Protein AF-A0A8D5FNW0-F1 (afdb_monomer_lite)

Organism: NCBI:txid2772557

Radius of gyration: 16.35 Å; chains: 1; bounding box: 42×32×45 Å

Sequence (179 aa):
MKRPDGVDKNWIFSDQADESVSALLGKVPGRWGRMTPLCRLLIVQSAQLLQDRGLLESGHRFSDSGRRVGLIGGTKRGSLHTDLAFVDSMVEGLASPALFGYTLPNIPLAETAVAFGLTGPVFAVFENKIPLKKAELEARRFLESDRTLEFMLACDFDHYHTVDGQEEISVNLTVVERI

Foldseek 3Di:
DQDPVNDDLCQLVDLDHDPVQCQLQVDDPPCSNLDHSQLSVLLSVVSVQCVVVVNDGHPAACVVVPAAEAEEEEEAQQLVVLVVVQVVCCVVNDGDPSSVVSSGSQVSQVSNCVSRVHPYDGDYDYDNPCRQVVQLVVQQVRVVVDVRHQWYKTKYWDWDADPVRDTDTDIDIDIHGHD

pLDDT: mean 92.84, std 12.12, range [28.38, 98.88]

InterPro domains:
  IPR014030 Beta-ketoacyl synthase-like, N-terminal domain [PF00109] (13-125)

Secondary structure (DSSP, 8-state):
---TT---GGGGG-SS--HHHHHHHSS--TTGGGS-HHHHHHHHHHHHHHHHTTS--TT--GGGGT-EEEEEEEESSTTHHHHHHHHHTTGGG---HHHHGGGSTTHHHHHHHHHHT--S-EEEEE-SS-HHHHHHHHHHHHHHH-TTEEEEEEEEEEEEE-TTS-EEEEEEEEEE---

Structure (mmCIF, N/CA/C/O backbone):
data_AF-A0A8D5FNW0-F1
#
_entry.id   AF-A0A8D5FNW0-F1
#
loop_
_atom_site.group_PDB
_atom_site.id
_atom_site.type_symbol
_atom_site.label_atom_id
_atom_site.label_alt_id
_atom_site.label_comp_id
_atom_site.label_asym_id
_atom_site.label_entity_id
_atom_site.label_seq_id
_atom_site.pdbx_PDB_ins_code
_atom_site.Cartn_x
_atom_site.Cartn_y
_atom_site.Cartn_z
_atom_site.occupancy
_atom_site.B_iso_or_equiv
_atom_site.auth_seq_id
_atom_site.auth_comp_id
_atom_site.auth_asym_id
_atom_site.auth_atom_id
_atom_site.pdbx_PDB_model_num
ATOM 1 N N . MET A 1 1 ? 20.995 10.786 -5.392 1.00 30.14 1 MET A N 1
ATOM 2 C CA . MET A 1 1 ? 20.448 12.047 -4.843 1.00 30.14 1 MET A CA 1
ATOM 3 C C . MET A 1 1 ? 19.685 11.702 -3.568 1.00 30.14 1 MET A C 1
ATOM 5 O O . MET A 1 1 ? 18.721 10.956 -3.662 1.00 30.14 1 MET A O 1
ATOM 9 N N . LYS A 1 2 ? 20.159 12.116 -2.382 1.00 28.38 2 LYS A N 1
ATOM 10 C CA . LYS A 1 2 ? 19.452 11.858 -1.112 1.00 28.38 2 LYS A CA 1
ATOM 11 C C . LYS A 1 2 ? 18.181 12.717 -1.079 1.00 28.38 2 LYS A C 1
ATOM 13 O O . LYS A 1 2 ? 18.274 13.926 -1.278 1.00 28.38 2 LYS A O 1
ATOM 18 N N . ARG A 1 3 ? 17.017 12.086 -0.909 1.00 39.31 3 ARG A N 1
ATOM 19 C CA . ARG A 1 3 ? 15.713 12.757 -0.785 1.00 39.31 3 ARG A CA 1
ATOM 20 C C . ARG A 1 3 ? 15.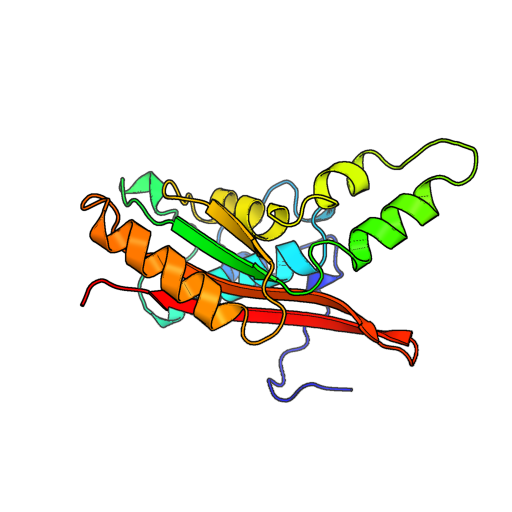568 13.384 0.625 1.00 39.31 3 ARG A C 1
ATOM 22 O O . ARG A 1 3 ? 16.361 13.055 1.509 1.00 39.31 3 ARG A O 1
ATOM 29 N N . PRO A 1 4 ? 14.618 14.320 0.830 1.00 31.94 4 PRO A N 1
ATOM 30 C CA . PRO A 1 4 ? 14.543 15.199 2.012 1.00 31.94 4 PRO A CA 1
ATOM 31 C C . PRO A 1 4 ? 14.309 14.502 3.361 1.00 31.94 4 PRO A C 1
ATOM 33 O O . PRO A 1 4 ? 14.388 15.147 4.400 1.00 31.94 4 PRO A O 1
ATOM 36 N N . ASP A 1 5 ? 14.009 13.207 3.351 1.00 48.31 5 ASP A N 1
ATOM 37 C CA . ASP A 1 5 ? 13.716 12.372 4.515 1.00 48.31 5 ASP A CA 1
ATOM 38 C C . ASP A 1 5 ? 14.960 11.695 5.115 1.00 48.31 5 ASP A C 1
ATOM 40 O O . ASP A 1 5 ? 14.877 11.122 6.195 1.00 48.31 5 ASP A O 1
ATOM 44 N N . GLY A 1 6 ? 16.123 11.758 4.453 1.00 40.31 6 GLY A N 1
ATOM 45 C CA . GLY A 1 6 ? 17.402 11.282 5.000 1.00 40.31 6 GLY A CA 1
ATOM 46 C C . GLY A 1 6 ? 17.528 9.762 5.195 1.00 40.31 6 GLY A C 1
ATOM 47 O O . GLY A 1 6 ? 18.632 9.287 5.464 1.00 40.31 6 GLY A O 1
ATOM 48 N N . VAL A 1 7 ? 16.446 8.999 5.012 1.00 54.00 7 VAL A N 1
ATOM 49 C CA . VAL A 1 7 ? 16.415 7.535 5.101 1.00 54.00 7 VAL A CA 1
ATOM 50 C C . VAL A 1 7 ? 16.795 6.935 3.750 1.00 54.00 7 VAL A C 1
ATOM 52 O O . VAL A 1 7 ? 16.160 7.205 2.730 1.00 54.00 7 VAL A O 1
ATOM 55 N N . ASP A 1 8 ? 17.835 6.103 3.738 1.00 64.94 8 ASP A N 1
ATOM 56 C CA . ASP A 1 8 ? 18.199 5.331 2.556 1.00 64.94 8 ASP A CA 1
ATOM 57 C C . ASP A 1 8 ? 17.128 4.258 2.289 1.00 64.94 8 ASP A C 1
ATOM 59 O O . ASP A 1 8 ? 16.990 3.291 3.037 1.00 64.94 8 ASP A O 1
ATOM 63 N N . LYS A 1 9 ? 16.334 4.451 1.230 1.00 71.31 9 LYS A N 1
ATOM 64 C CA . LYS A 1 9 ? 15.268 3.527 0.815 1.00 71.31 9 LYS A CA 1
ATOM 65 C C . LYS A 1 9 ? 15.778 2.367 -0.039 1.00 71.31 9 LYS A C 1
ATOM 67 O O . LYS A 1 9 ? 14.954 1.644 -0.582 1.00 71.31 9 LYS A O 1
ATOM 72 N N . ASN A 1 10 ? 17.091 2.150 -0.153 1.00 81.38 10 ASN A N 1
ATOM 73 C CA . ASN A 1 10 ? 17.666 1.059 -0.952 1.00 81.38 10 ASN A CA 1
ATOM 74 C C . ASN A 1 10 ? 17.069 -0.329 -0.640 1.00 81.38 10 ASN A C 1
ATOM 76 O O . ASN A 1 10 ? 17.000 -1.182 -1.525 1.00 81.38 10 ASN A O 1
ATOM 80 N N . TRP A 1 11 ? 16.553 -0.544 0.573 1.00 83.50 11 TRP A N 1
ATOM 81 C CA . TRP A 1 11 ? 15.866 -1.776 0.968 1.00 83.50 11 TRP A CA 1
ATOM 82 C C . TRP A 1 11 ? 14.619 -2.105 0.125 1.00 83.50 11 TRP A C 1
ATOM 84 O O . TRP A 1 11 ? 14.279 -3.282 0.007 1.00 83.50 11 TRP A O 1
ATOM 94 N N . ILE A 1 12 ? 13.959 -1.131 -0.526 1.00 90.19 12 ILE A N 1
ATOM 95 C CA . ILE A 1 12 ? 12.813 -1.418 -1.420 1.00 90.19 12 ILE A CA 1
ATOM 96 C C . ILE A 1 12 ? 13.234 -2.226 -2.652 1.00 90.19 12 ILE A C 1
ATOM 98 O O . ILE A 1 12 ? 12.410 -2.916 -3.249 1.00 90.19 12 ILE A O 1
ATOM 102 N N . PHE A 1 13 ? 14.513 -2.172 -3.024 1.00 89.12 13 PHE A N 1
ATOM 103 C CA . PHE A 1 13 ? 15.072 -2.899 -4.162 1.00 89.12 13 PHE A CA 1
ATOM 104 C C . PHE A 1 13 ? 15.717 -4.229 -3.757 1.00 89.12 13 PHE A C 1
ATOM 106 O O . PHE A 1 13 ? 16.154 -4.983 -4.619 1.00 89.12 13 PHE A O 1
ATOM 113 N N . SER A 1 14 ? 15.754 -4.541 -2.460 1.00 90.56 14 SER A N 1
ATOM 114 C CA . SER A 1 14 ? 16.343 -5.772 -1.942 1.00 90.56 14 SER A CA 1
ATOM 115 C C . SER A 1 14 ? 15.314 -6.894 -1.836 1.00 90.56 14 SER A C 1
ATOM 117 O O . SER A 1 14 ? 14.231 -6.726 -1.266 1.00 90.56 14 SER A O 1
ATOM 119 N N . ASP A 1 15 ? 15.697 -8.084 -2.297 1.00 90.69 15 ASP A N 1
ATOM 120 C CA . ASP A 1 15 ? 14.893 -9.300 -2.139 1.00 90.69 15 ASP A CA 1
ATOM 121 C C . ASP A 1 15 ? 14.918 -9.866 -0.716 1.00 90.69 15 ASP A C 1
ATOM 123 O O . ASP A 1 15 ? 14.155 -10.780 -0.395 1.00 90.69 15 ASP A O 1
ATOM 127 N N . GLN A 1 16 ? 15.764 -9.303 0.147 1.00 91.31 16 GLN A N 1
ATOM 128 C CA . GLN A 1 16 ? 15.801 -9.570 1.579 1.00 91.31 16 GLN A CA 1
ATOM 129 C C . GLN A 1 16 ? 15.401 -8.306 2.337 1.00 91.31 16 GLN A C 1
ATOM 131 O O . GLN A 1 16 ? 15.940 -7.227 2.081 1.00 91.31 16 GLN A O 1
ATOM 136 N N . ALA A 1 17 ? 14.462 -8.442 3.270 1.00 89.75 17 ALA A N 1
ATOM 137 C CA . ALA A 1 17 ? 14.162 -7.378 4.217 1.00 89.75 17 ALA A CA 1
ATOM 138 C C . ALA A 1 17 ? 15.352 -7.220 5.167 1.00 89.75 17 ALA A C 1
ATOM 140 O O . ALA A 1 17 ? 15.859 -8.213 5.693 1.00 89.75 17 ALA A O 1
ATOM 141 N N . ASP A 1 18 ? 15.798 -5.986 5.384 1.00 89.56 18 ASP A N 1
ATOM 142 C CA . ASP A 1 18 ? 16.828 -5.722 6.382 1.00 89.56 18 ASP A CA 1
ATOM 143 C C . ASP A 1 18 ? 16.278 -5.874 7.814 1.00 89.56 18 ASP A C 1
ATOM 145 O O . ASP A 1 18 ? 15.082 -6.100 8.045 1.00 89.56 18 ASP A O 1
ATOM 149 N N . GLU A 1 19 ? 17.172 -5.781 8.797 1.00 90.50 19 GLU A N 1
ATOM 150 C CA . GLU A 1 19 ? 16.820 -5.916 10.211 1.00 90.50 19 GLU A CA 1
ATOM 151 C C . GLU A 1 19 ? 15.840 -4.827 10.668 1.00 90.50 19 GLU A C 1
ATOM 153 O O . GLU A 1 19 ? 14.932 -5.111 11.447 1.00 90.50 19 GLU A O 1
ATOM 158 N N . SER A 1 20 ? 15.955 -3.606 10.136 1.00 90.81 20 SER A N 1
ATOM 159 C CA . SER A 1 20 ? 15.079 -2.488 10.500 1.00 90.81 20 SER A CA 1
ATOM 160 C C . SER A 1 20 ? 13.650 -2.696 9.993 1.00 90.81 20 SER A C 1
ATOM 162 O O . SER A 1 20 ? 12.692 -2.498 10.740 1.00 90.81 20 SER A O 1
ATOM 164 N N . VAL A 1 21 ? 13.496 -3.192 8.763 1.00 93.31 21 VAL A N 1
ATOM 165 C CA . VAL A 1 21 ? 12.209 -3.587 8.183 1.00 93.31 21 VAL A CA 1
ATOM 166 C C . VAL A 1 21 ? 11.633 -4.771 8.952 1.00 93.31 21 VAL A C 1
ATOM 168 O O . VAL A 1 21 ? 10.444 -4.787 9.265 1.00 93.31 21 VAL A O 1
ATOM 171 N N . SER A 1 22 ? 12.465 -5.752 9.296 1.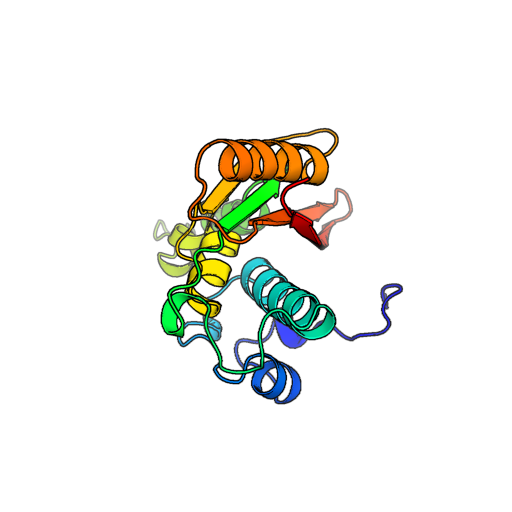00 94.19 22 SER A N 1
ATOM 172 C CA . SER A 1 22 ? 12.032 -6.927 10.056 1.00 94.19 22 SER A CA 1
ATOM 173 C C . SER A 1 22 ? 11.534 -6.549 11.452 1.00 94.19 22 SER A C 1
ATOM 175 O O . SER A 1 22 ? 10.475 -7.018 11.862 1.00 94.19 22 SER A O 1
ATOM 177 N N . ALA A 1 23 ? 12.239 -5.658 12.154 1.00 93.88 23 ALA A N 1
ATOM 178 C CA . ALA A 1 23 ? 11.836 -5.141 13.459 1.00 93.88 23 ALA A CA 1
ATOM 179 C C . ALA A 1 23 ? 10.544 -4.313 13.377 1.00 93.88 23 ALA A C 1
ATOM 181 O O . ALA A 1 23 ? 9.648 -4.479 14.207 1.00 93.88 23 ALA A O 1
ATOM 182 N N . LEU A 1 24 ? 10.417 -3.469 12.348 1.00 94.44 24 LEU A N 1
ATOM 183 C CA . LEU A 1 24 ? 9.228 -2.655 12.115 1.00 94.44 24 LEU A CA 1
ATOM 184 C C . LEU A 1 24 ? 7.991 -3.517 11.834 1.00 94.44 24 LEU A C 1
ATOM 186 O O . LEU A 1 24 ? 6.926 -3.257 12.382 1.00 94.44 24 LEU A O 1
ATOM 190 N N . LEU A 1 25 ? 8.110 -4.527 10.971 1.00 95.75 25 LEU A N 1
ATOM 191 C CA . LEU A 1 25 ? 6.972 -5.361 10.580 1.00 95.75 25 LEU A CA 1
ATOM 192 C C . LEU A 1 25 ? 6.675 -6.470 11.595 1.00 95.75 25 LEU A C 1
ATOM 194 O O . LEU A 1 25 ? 5.548 -6.960 11.652 1.00 95.75 25 LEU A O 1
ATOM 198 N N . GLY A 1 26 ? 7.682 -6.925 12.343 1.00 95.31 26 GLY A N 1
ATOM 199 C CA . GLY A 1 26 ? 7.635 -8.077 13.251 1.00 95.31 26 GLY A CA 1
ATOM 200 C C . GLY A 1 26 ? 7.564 -9.420 12.515 1.00 95.31 26 GLY A C 1
ATOM 201 O O . GLY A 1 26 ? 8.192 -10.398 12.916 1.00 95.31 26 GLY A O 1
ATOM 202 N N . LYS A 1 27 ? 6.850 -9.468 11.385 1.00 93.69 27 LYS A N 1
ATOM 203 C CA . LYS A 1 27 ? 6.827 -10.590 10.450 1.00 93.69 27 LYS A CA 1
ATOM 204 C C . LYS A 1 27 ? 6.893 -10.090 9.013 1.00 93.69 27 LYS A C 1
ATOM 206 O O . LYS A 1 27 ? 5.938 -9.521 8.488 1.00 93.69 27 LYS A O 1
ATOM 211 N N . VAL A 1 28 ? 8.006 -10.381 8.349 1.00 94.88 28 VAL A N 1
ATOM 212 C CA . VAL A 1 28 ? 8.187 -10.071 6.929 1.00 94.88 28 VAL A CA 1
ATOM 213 C C . VAL A 1 28 ? 7.232 -10.933 6.083 1.00 94.88 28 VAL A C 1
ATOM 215 O O . VAL A 1 28 ? 7.137 -12.146 6.305 1.00 94.88 28 VAL A O 1
ATOM 218 N N . PRO A 1 29 ? 6.513 -10.352 5.104 1.00 95.25 29 PRO A N 1
ATOM 219 C CA . PRO A 1 29 ? 5.693 -11.117 4.172 1.00 95.25 29 PRO A CA 1
ATOM 220 C C . PRO A 1 29 ? 6.488 -12.223 3.466 1.00 95.25 29 PRO A C 1
ATOM 222 O O . PRO A 1 29 ? 7.539 -11.971 2.885 1.00 95.25 29 PRO A O 1
ATOM 225 N N . GLY A 1 30 ? 5.954 -13.448 3.420 1.00 92.81 30 GLY A N 1
ATOM 226 C CA . GLY A 1 30 ? 6.669 -14.602 2.844 1.00 92.81 30 GLY A CA 1
ATOM 227 C C . GLY A 1 30 ? 7.010 -14.484 1.349 1.00 92.81 30 GLY A C 1
ATOM 228 O O . GLY A 1 30 ? 7.830 -15.242 0.842 1.00 92.81 30 GLY A O 1
ATOM 229 N N . ARG A 1 31 ? 6.398 -13.530 0.636 1.00 91.31 31 ARG A N 1
ATOM 230 C CA . ARG A 1 31 ? 6.679 -13.217 -0.775 1.00 91.31 31 ARG A CA 1
ATOM 231 C C . ARG A 1 31 ? 7.499 -11.937 -0.971 1.00 91.31 31 ARG A C 1
ATOM 233 O O . ARG A 1 31 ? 7.534 -11.434 -2.086 1.00 91.31 31 ARG A O 1
ATOM 240 N N . TRP A 1 32 ? 8.169 -11.434 0.069 1.00 94.62 32 TRP A N 1
ATOM 241 C CA . TRP A 1 32 ? 8.960 -10.194 0.033 1.00 94.62 32 TRP A CA 1
ATOM 242 C C . TRP A 1 32 ? 9.884 -10.085 -1.187 1.00 94.62 32 TRP A C 1
ATOM 244 O O . TRP A 1 32 ? 9.818 -9.107 -1.930 1.00 94.62 32 TRP A O 1
ATOM 254 N N . GLY A 1 33 ? 10.674 -11.126 -1.461 1.00 92.38 33 GLY A N 1
ATOM 255 C CA . GLY A 1 33 ? 11.588 -11.167 -2.608 1.00 92.38 33 GLY A CA 1
ATOM 256 C C . GLY A 1 33 ? 10.913 -11.147 -3.985 1.00 92.38 33 GLY A C 1
ATOM 257 O O . GLY A 1 33 ? 11.579 -10.938 -4.983 1.00 92.38 33 GLY A O 1
ATOM 258 N N . ARG A 1 34 ? 9.591 -11.340 -4.066 1.00 91.38 34 ARG A N 1
ATOM 259 C CA . ARG A 1 34 ? 8.824 -11.282 -5.325 1.00 91.38 34 ARG A CA 1
ATOM 260 C C . ARG A 1 34 ? 8.003 -10.003 -5.476 1.00 91.38 34 ARG A C 1
ATOM 262 O O . ARG A 1 34 ? 7.472 -9.754 -6.550 1.00 91.38 34 ARG A O 1
ATOM 269 N N . MET A 1 35 ? 7.860 -9.228 -4.403 1.00 95.00 35 MET A N 1
ATOM 270 C CA . MET A 1 35 ? 7.109 -7.978 -4.408 1.00 95.00 35 MET A CA 1
ATOM 271 C C . MET A 1 35 ? 7.842 -6.904 -5.207 1.00 95.00 35 MET A C 1
ATOM 273 O O . MET A 1 35 ? 9.061 -6.778 -5.111 1.00 95.00 35 MET A O 1
ATOM 277 N N . THR A 1 36 ? 7.094 -6.066 -5.925 1.00 95.69 36 THR A N 1
ATOM 278 C CA . THR A 1 36 ? 7.677 -4.867 -6.538 1.00 95.69 36 THR A CA 1
ATOM 279 C C . THR A 1 36 ? 8.154 -3.879 -5.464 1.00 95.69 36 THR A C 1
ATOM 281 O O . THR A 1 36 ? 7.615 -3.876 -4.346 1.00 95.69 36 THR A O 1
ATOM 284 N N . PRO A 1 37 ? 9.099 -2.977 -5.795 1.00 96.00 37 PRO A N 1
ATOM 285 C CA . PRO A 1 37 ? 9.513 -1.900 -4.896 1.00 96.00 37 PRO A CA 1
ATOM 286 C C . PRO A 1 37 ? 8.336 -1.092 -4.335 1.00 96.00 37 PRO A C 1
ATOM 288 O O . PRO A 1 37 ? 8.340 -0.729 -3.160 1.00 96.00 37 PRO A O 1
ATOM 291 N N . LEU A 1 38 ? 7.283 -0.880 -5.134 1.00 97.25 38 LEU A N 1
ATOM 292 C CA . LEU A 1 38 ? 6.099 -0.120 -4.723 1.00 97.25 38 LEU A CA 1
ATOM 293 C C . LEU A 1 38 ? 5.287 -0.836 -3.640 1.00 97.25 38 LEU A C 1
ATOM 295 O O . LEU A 1 38 ? 4.812 -0.198 -2.702 1.00 97.25 38 LEU A O 1
ATOM 299 N N . CYS A 1 39 ? 5.175 -2.165 -3.728 1.00 97.69 39 CYS A N 1
ATOM 300 C CA . CYS A 1 39 ? 4.524 -2.970 -2.695 1.00 97.69 39 CYS A CA 1
ATOM 301 C C . CYS A 1 39 ? 5.308 -2.911 -1.379 1.00 97.69 39 CYS A C 1
ATOM 303 O O . CYS A 1 39 ? 4.727 -2.656 -0.326 1.00 97.69 39 CYS A O 1
ATOM 305 N N . ARG A 1 40 ? 6.635 -3.091 -1.443 1.00 97.69 40 ARG A N 1
ATOM 306 C CA . ARG A 1 40 ? 7.520 -3.018 -0.268 1.00 97.69 40 ARG A CA 1
ATOM 307 C C . ARG A 1 40 ? 7.458 -1.633 0.385 1.00 97.69 40 ARG A C 1
ATOM 309 O O . ARG A 1 40 ? 7.310 -1.538 1.603 1.00 97.69 40 ARG A O 1
ATOM 316 N N . LEU A 1 41 ? 7.495 -0.570 -0.426 1.00 97.50 41 LEU A N 1
ATOM 317 C CA . LEU A 1 41 ? 7.392 0.814 0.037 1.00 97.50 41 LEU A CA 1
ATOM 318 C C . LEU A 1 41 ? 6.082 1.071 0.784 1.00 97.50 41 LEU A C 1
ATOM 320 O O . LEU A 1 41 ? 6.108 1.597 1.896 1.00 97.50 41 LEU A O 1
ATOM 324 N N . LEU A 1 42 ? 4.946 0.691 0.193 1.00 98.44 42 LEU A N 1
ATOM 325 C CA . LEU A 1 42 ? 3.642 0.926 0.803 1.00 98.44 42 LEU A CA 1
ATOM 326 C C . LEU A 1 42 ? 3.459 0.127 2.100 1.00 98.44 42 LEU A C 1
ATOM 328 O O . LEU A 1 42 ? 2.904 0.667 3.055 1.00 98.44 42 LEU A O 1
ATOM 332 N N . ILE A 1 43 ? 3.947 -1.116 2.165 1.00 98.25 43 ILE A N 1
ATOM 333 C CA . ILE A 1 43 ? 3.895 -1.934 3.386 1.00 98.25 43 ILE A CA 1
ATOM 334 C C . ILE A 1 43 ? 4.643 -1.241 4.527 1.00 98.25 43 ILE A C 1
ATOM 336 O O . ILE A 1 43 ? 4.082 -1.047 5.603 1.00 98.25 43 ILE A O 1
ATOM 340 N N . VAL A 1 44 ? 5.890 -0.830 4.297 1.00 97.25 44 VAL A N 1
ATOM 341 C CA . VAL A 1 44 ? 6.717 -0.204 5.340 1.00 97.25 44 VAL A CA 1
ATOM 342 C C . VAL A 1 44 ? 6.174 1.158 5.758 1.00 97.25 44 VAL A C 1
ATOM 344 O O . VAL A 1 44 ? 6.079 1.416 6.954 1.00 97.25 44 VAL A O 1
ATOM 347 N N . GLN A 1 45 ? 5.744 2.001 4.812 1.00 97.44 45 GLN A N 1
ATOM 348 C CA . GLN A 1 45 ? 5.124 3.283 5.164 1.00 97.44 45 GLN A CA 1
ATOM 349 C C . GLN A 1 45 ? 3.807 3.105 5.923 1.00 97.44 45 GLN A C 1
ATOM 351 O O . GLN A 1 45 ? 3.499 3.894 6.814 1.00 97.44 45 GLN A O 1
ATOM 356 N N . SER A 1 46 ? 3.042 2.056 5.610 1.00 98.50 46 SER A N 1
ATOM 357 C CA . SER A 1 46 ? 1.840 1.722 6.374 1.00 98.50 46 SER A CA 1
ATOM 358 C C . SER A 1 46 ? 2.193 1.306 7.796 1.00 98.50 46 SER A C 1
ATOM 360 O O . SER A 1 46 ? 1.579 1.813 8.726 1.00 98.50 46 SER A O 1
ATOM 362 N N . ALA A 1 47 ? 3.207 0.457 7.996 1.00 98.19 47 ALA A N 1
ATOM 363 C CA . ALA A 1 47 ? 3.657 0.102 9.342 1.00 98.19 47 ALA A CA 1
ATOM 364 C C . ALA A 1 47 ? 4.117 1.325 10.143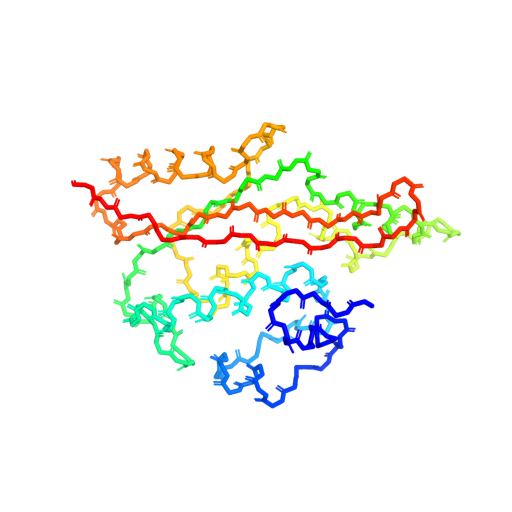 1.00 98.19 47 ALA A C 1
ATOM 366 O O . ALA A 1 47 ? 3.697 1.477 11.286 1.00 98.19 47 ALA A O 1
ATOM 367 N N . GLN A 1 48 ? 4.920 2.205 9.533 1.00 97.38 48 GLN A N 1
ATOM 368 C CA . GLN A 1 48 ? 5.374 3.455 10.152 1.00 97.38 48 GLN A CA 1
ATOM 369 C C . GLN A 1 48 ? 4.186 4.315 10.578 1.00 97.38 48 GLN A C 1
ATOM 371 O O . GLN A 1 48 ? 4.038 4.600 11.759 1.00 97.38 48 GLN A O 1
ATOM 376 N N . LEU A 1 49 ? 3.277 4.639 9.651 1.00 98.25 49 LEU A N 1
ATOM 377 C CA . LEU A 1 49 ? 2.105 5.459 9.959 1.00 98.25 49 LEU A CA 1
ATOM 378 C C . LEU A 1 49 ? 1.243 4.844 11.069 1.00 98.25 49 LEU A C 1
ATOM 380 O O . LEU A 1 49 ? 0.787 5.553 11.964 1.00 98.25 49 LEU A O 1
ATOM 384 N N . LEU A 1 50 ? 0.984 3.538 10.996 1.00 98.38 50 LEU A N 1
ATOM 385 C CA . LEU A 1 50 ? 0.141 2.847 11.966 1.00 98.38 50 LEU A CA 1
ATOM 386 C C . LEU A 1 50 ? 0.775 2.830 13.362 1.00 98.38 50 LEU A C 1
ATOM 388 O O . LEU A 1 50 ? 0.062 3.044 14.341 1.00 98.38 50 LEU A O 1
ATOM 392 N N . GLN A 1 51 ? 2.088 2.620 13.460 1.00 97.69 51 GLN A N 1
ATOM 393 C CA . GLN A 1 51 ? 2.815 2.640 14.733 1.00 97.69 51 GLN A CA 1
ATOM 394 C C . GLN A 1 51 ? 2.955 4.057 15.289 1.00 97.69 51 GLN A C 1
ATOM 396 O O . GLN A 1 51 ? 2.663 4.272 16.463 1.00 97.69 51 GLN A O 1
ATOM 401 N N . ASP A 1 52 ? 3.289 5.038 14.448 1.00 97.94 52 ASP A N 1
ATOM 402 C CA . ASP A 1 52 ? 3.398 6.451 14.833 1.00 97.94 52 ASP A CA 1
ATOM 403 C C . ASP A 1 52 ? 2.069 7.000 15.376 1.00 97.94 52 ASP A C 1
ATOM 405 O O . ASP A 1 52 ? 2.042 7.879 16.237 1.00 97.94 52 ASP A O 1
ATOM 409 N N . ARG A 1 53 ? 0.943 6.467 14.885 1.00 97.50 53 ARG A N 1
ATOM 410 C CA . ARG A 1 53 ? -0.410 6.794 15.359 1.00 97.50 53 ARG A CA 1
ATOM 411 C C . ARG A 1 53 ? -0.881 5.932 16.532 1.00 97.50 53 ARG A C 1
ATOM 413 O O . ARG A 1 53 ? -1.997 6.138 17.002 1.00 97.50 53 ARG A O 1
ATOM 420 N N . GLY A 1 54 ? -0.081 4.969 16.991 1.00 97.56 54 GLY A N 1
ATOM 421 C CA . GLY A 1 54 ? -0.466 4.025 18.044 1.00 97.56 54 GLY A CA 1
ATOM 422 C C . GLY A 1 54 ? -1.645 3.120 17.662 1.00 97.56 54 GLY A C 1
ATOM 423 O O . GLY A 1 54 ? -2.360 2.639 18.535 1.00 97.56 54 GLY A O 1
ATOM 424 N N . LEU A 1 55 ? -1.888 2.912 16.363 1.00 97.62 55 LEU A N 1
ATOM 425 C CA . LEU A 1 55 ? -3.028 2.145 15.849 1.00 97.62 55 LEU A CA 1
ATOM 426 C C . LEU A 1 55 ? -2.742 0.646 15.754 1.00 97.62 55 LEU A C 1
ATOM 428 O O . LEU A 1 55 ? -3.685 -0.152 15.789 1.00 97.62 55 LEU A O 1
ATOM 432 N N . LEU A 1 56 ? -1.474 0.263 15.595 1.00 97.38 56 LEU A N 1
ATOM 433 C CA . LEU A 1 56 ? -1.043 -1.126 15.474 1.00 97.38 56 LEU A CA 1
ATOM 434 C C . LEU A 1 56 ? 0.404 -1.275 15.944 1.00 97.38 56 LEU A C 1
ATOM 436 O O . LEU A 1 56 ? 1.261 -0.500 15.534 1.00 97.38 56 LEU A O 1
ATOM 440 N N . GLU A 1 57 ? 0.678 -2.287 16.759 1.00 96.94 57 GLU A N 1
ATOM 441 C CA . GLU A 1 57 ? 2.037 -2.637 17.177 1.00 96.94 57 GLU A CA 1
ATOM 442 C C . GLU A 1 57 ? 2.727 -3.548 16.150 1.00 96.94 57 GLU A C 1
ATOM 444 O O . GLU A 1 57 ? 2.072 -4.244 15.368 1.00 96.94 57 GLU A O 1
ATOM 449 N N . SER A 1 58 ? 4.063 -3.585 16.173 1.00 96.88 58 SER A N 1
ATOM 450 C CA . SER A 1 58 ? 4.849 -4.506 15.341 1.00 96.88 58 SER A CA 1
ATOM 451 C C . SER A 1 58 ? 4.396 -5.962 15.535 1.00 96.88 58 SER A C 1
ATOM 453 O O . SER A 1 58 ? 4.060 -6.390 16.642 1.00 96.88 58 SER A O 1
ATOM 455 N N . GLY A 1 59 ? 4.336 -6.725 14.439 1.00 96.12 59 GLY A N 1
ATOM 456 C CA . GLY A 1 59 ? 3.927 -8.132 14.429 1.00 96.12 59 GLY A CA 1
ATOM 457 C C . GLY A 1 59 ? 2.423 -8.400 14.562 1.00 96.12 59 GLY A C 1
ATOM 458 O O . GLY A 1 59 ? 2.013 -9.545 14.369 1.00 96.12 59 GLY A O 1
ATOM 459 N N . HIS A 1 60 ? 1.599 -7.387 14.840 1.00 96.94 60 HIS A N 1
ATOM 460 C CA . HIS A 1 60 ? 0.152 -7.545 14.994 1.00 96.94 60 HIS A CA 1
ATOM 461 C C . HIS A 1 60 ? -0.605 -7.270 13.694 1.00 96.94 60 HIS A C 1
ATOM 463 O O . HIS A 1 60 ? -0.136 -6.555 12.808 1.00 96.94 60 HIS A O 1
ATOM 469 N N . ARG A 1 61 ? -1.814 -7.829 13.582 1.00 98.12 61 ARG A N 1
ATOM 470 C CA . ARG A 1 61 ? -2.727 -7.594 12.456 1.00 98.12 61 ARG A CA 1
ATOM 471 C C . ARG A 1 61 ? -4.100 -7.189 12.978 1.00 98.12 61 ARG A C 1
ATOM 473 O O . ARG A 1 61 ? -4.557 -7.689 14.004 1.00 98.12 61 ARG A O 1
ATOM 480 N N . PHE A 1 62 ? -4.803 -6.321 12.254 1.00 98.44 62 PHE A N 1
ATOM 481 C CA . PHE A 1 62 ? -6.146 -5.876 12.646 1.00 98.44 62 PHE A CA 1
ATOM 482 C C . PHE A 1 62 ? -7.135 -7.044 12.735 1.00 98.44 62 PHE A C 1
ATOM 484 O O . PHE A 1 62 ? -7.916 -7.132 13.683 1.00 98.44 62 PHE A O 1
ATOM 491 N N . SER A 1 63 ? -7.033 -7.998 11.805 1.00 97.81 63 SER A N 1
ATOM 492 C CA . SER A 1 63 ? -7.848 -9.214 11.801 1.00 97.81 63 SER A CA 1
ATOM 493 C C . SER A 1 63 ? -7.733 -10.047 13.079 1.00 97.81 63 SER A C 1
ATOM 495 O O . SER A 1 63 ? -8.707 -10.697 13.449 1.00 97.81 63 SER A O 1
ATOM 497 N N . ASP A 1 64 ? -6.589 -10.019 13.768 1.00 96.94 64 ASP A N 1
ATOM 498 C CA . ASP A 1 64 ? -6.346 -10.848 14.960 1.00 96.94 64 ASP A CA 1
ATOM 499 C C . ASP A 1 64 ? -7.188 -10.380 16.162 1.00 96.94 64 ASP A C 1
ATOM 501 O O . ASP A 1 64 ? -7.467 -11.151 17.075 1.00 96.94 64 ASP A O 1
ATOM 505 N N . SER A 1 65 ? -7.646 -9.125 16.127 1.00 95.62 65 SER A N 1
ATOM 506 C CA . SER A 1 65 ? -8.532 -8.509 17.125 1.00 95.62 65 SER A CA 1
ATOM 507 C C . SER A 1 65 ? -9.941 -8.231 16.583 1.00 95.62 65 SER A C 1
ATOM 509 O O . SER A 1 65 ? -10.720 -7.516 17.208 1.00 95.62 65 SER A O 1
ATOM 511 N N . GLY A 1 66 ? -10.285 -8.772 15.407 1.00 96.69 66 GLY A N 1
ATOM 512 C CA . GLY A 1 66 ? -11.585 -8.550 14.763 1.00 96.69 66 GLY A CA 1
ATOM 513 C C . GLY A 1 66 ? -11.813 -7.119 14.257 1.00 96.69 66 GLY A C 1
ATOM 514 O O . GLY A 1 66 ? -12.932 -6.783 13.868 1.00 96.69 66 GLY A O 1
ATOM 515 N N . ARG A 1 67 ? -10.774 -6.275 14.236 1.00 98.06 67 ARG A N 1
ATOM 516 C CA . ARG A 1 67 ? -10.853 -4.883 13.777 1.00 98.06 67 ARG A CA 1
ATOM 517 C C . ARG A 1 67 ? -10.952 -4.847 12.255 1.00 98.06 67 ARG A C 1
ATOM 519 O O . ARG A 1 67 ? -10.130 -5.435 11.547 1.00 98.06 67 ARG A O 1
ATOM 526 N N . ARG A 1 68 ? -11.966 -4.153 11.732 1.00 98.19 68 ARG A N 1
ATOM 527 C CA . ARG A 1 68 ? -12.173 -3.997 10.287 1.00 98.19 68 ARG A CA 1
ATOM 528 C C . ARG A 1 68 ? -11.628 -2.655 9.820 1.00 98.19 68 ARG A C 1
ATOM 530 O O . ARG A 1 68 ? -12.229 -1.614 10.058 1.00 98.19 68 ARG A O 1
ATOM 537 N N . VAL A 1 69 ? -10.510 -2.702 9.109 1.00 98.75 69 VAL A N 1
ATOM 538 C CA . VAL A 1 69 ? -9.854 -1.541 8.495 1.00 98.75 69 VAL A CA 1
ATOM 539 C C . VAL A 1 69 ? -9.747 -1.788 6.994 1.00 98.75 69 VAL A C 1
ATOM 541 O O . VAL A 1 69 ? -9.465 -2.914 6.580 1.00 98.75 69 VAL A O 1
ATOM 544 N N . GLY A 1 70 ? -10.002 -0.767 6.178 1.00 98.62 70 GLY A N 1
ATOM 545 C CA . GLY A 1 70 ? -9.803 -0.816 4.725 1.00 98.62 70 GLY A CA 1
ATOM 546 C C . GLY A 1 70 ? -8.658 0.081 4.258 1.00 98.62 70 GLY A C 1
ATOM 547 O O . GLY A 1 70 ? -8.084 0.836 5.040 1.00 98.62 70 GLY A O 1
ATOM 548 N N . LEU A 1 71 ? -8.327 -0.001 2.971 1.00 98.88 71 LEU A N 1
ATOM 549 C CA . LEU A 1 71 ? -7.268 0.781 2.334 1.00 98.88 71 LEU A CA 1
ATOM 550 C C . LEU A 1 71 ? -7.659 1.133 0.900 1.00 98.88 71 LEU A C 1
ATOM 552 O O . LEU A 1 71 ? -7.785 0.253 0.053 1.00 98.88 71 LEU A O 1
ATOM 556 N N . ILE A 1 72 ? -7.798 2.420 0.603 1.00 98.75 72 ILE A N 1
ATOM 557 C CA . ILE A 1 72 ? -8.062 2.893 -0.759 1.00 98.75 72 ILE A CA 1
ATOM 558 C C . ILE A 1 72 ? -6.865 3.698 -1.241 1.00 98.75 72 ILE A C 1
ATOM 560 O O . ILE A 1 72 ? -6.360 4.559 -0.528 1.00 98.75 72 ILE A O 1
ATOM 564 N N . GLY A 1 73 ? -6.416 3.438 -2.462 1.00 98.69 73 GLY A N 1
ATOM 565 C CA . GLY A 1 73 ? -5.297 4.165 -3.050 1.00 98.69 73 GLY A CA 1
ATOM 566 C C . GLY A 1 73 ? -5.690 4.886 -4.330 1.00 98.69 73 GLY A C 1
ATOM 567 O O . GLY A 1 73 ? -6.355 4.318 -5.189 1.00 98.69 73 GLY A O 1
ATOM 568 N N . GLY A 1 74 ? -5.260 6.130 -4.476 1.00 98.62 74 GLY A N 1
ATOM 569 C CA . GLY A 1 74 ? -5.334 6.893 -5.711 1.00 98.62 74 GLY A CA 1
ATOM 570 C C . GLY A 1 74 ? -4.044 6.752 -6.508 1.00 98.62 74 GLY A C 1
ATOM 571 O O . GLY A 1 74 ? -2.955 6.835 -5.954 1.00 98.62 74 GLY A O 1
ATOM 572 N N . THR A 1 75 ? -4.148 6.591 -7.819 1.00 98.56 75 THR A N 1
ATOM 573 C CA . THR A 1 75 ? -2.983 6.493 -8.704 1.00 98.56 75 THR A CA 1
ATOM 574 C C . THR A 1 75 ? -3.219 7.279 -9.989 1.00 98.56 75 THR A C 1
ATOM 576 O O . THR A 1 75 ? -4.357 7.395 -10.456 1.00 98.56 75 THR A O 1
ATOM 579 N N . LYS A 1 76 ? -2.153 7.854 -10.560 1.00 97.94 76 LYS A N 1
ATOM 580 C CA . LYS A 1 76 ? -2.215 8.482 -11.889 1.00 97.94 76 LYS A CA 1
ATOM 581 C C . LYS A 1 76 ? -1.851 7.492 -12.986 1.00 97.94 76 LYS A C 1
ATOM 583 O O . LYS A 1 76 ? -2.303 7.650 -14.115 1.00 97.94 76 LYS A O 1
ATOM 588 N N . ARG A 1 77 ? -0.997 6.512 -12.674 1.00 96.56 77 ARG A N 1
ATOM 589 C CA . ARG A 1 77 ? -0.326 5.668 -13.672 1.00 96.56 77 ARG A CA 1
ATOM 590 C C . ARG A 1 77 ? -0.583 4.177 -13.491 1.00 96.56 77 ARG A C 1
ATOM 592 O O . ARG A 1 77 ? -0.164 3.396 -14.337 1.00 96.56 77 ARG A O 1
ATOM 599 N N . GLY A 1 78 ? -1.281 3.775 -12.435 1.00 96.56 78 GLY A N 1
ATOM 600 C CA . GLY A 1 78 ? -1.539 2.376 -12.130 1.00 96.56 78 GLY A CA 1
ATOM 601 C C . GLY A 1 78 ? -0.238 1.604 -11.946 1.00 96.56 78 GLY A C 1
ATOM 602 O O . GLY A 1 78 ? 0.577 1.949 -11.092 1.00 96.56 78 GLY A O 1
ATOM 603 N N . SER A 1 79 ? -0.045 0.579 -12.773 1.00 96.62 79 SER A N 1
ATOM 604 C CA . SER A 1 79 ? 1.121 -0.302 -12.734 1.00 96.62 79 SER A CA 1
ATOM 605 C C . SER A 1 79 ? 2.142 -0.014 -13.838 1.00 96.62 79 SER A C 1
ATOM 607 O O . SER A 1 79 ? 2.964 -0.880 -14.108 1.00 96.62 79 SER A O 1
ATOM 609 N N . LEU A 1 80 ? 2.155 1.192 -14.429 1.00 96.25 80 LEU A N 1
ATOM 610 C CA . LEU A 1 80 ? 2.957 1.529 -15.618 1.00 96.25 80 LEU A CA 1
ATOM 611 C C . LEU A 1 80 ? 4.397 0.988 -15.601 1.00 96.25 80 LEU A C 1
ATOM 613 O O . LEU A 1 80 ? 4.826 0.394 -16.584 1.00 96.25 80 LEU A O 1
ATOM 617 N N . HIS A 1 81 ? 5.150 1.176 -14.512 1.00 96.31 81 HIS A N 1
ATOM 618 C CA . HIS A 1 81 ? 6.511 0.636 -14.416 1.00 96.31 81 HIS A CA 1
ATOM 619 C C . HIS A 1 81 ? 6.546 -0.897 -14.556 1.00 96.31 81 HIS A C 1
ATOM 621 O O . HIS A 1 81 ? 7.329 -1.440 -15.333 1.00 96.31 81 HIS A O 1
ATOM 627 N N . THR A 1 82 ? 5.679 -1.604 -13.830 1.00 95.44 82 THR A N 1
ATOM 628 C CA . THR A 1 82 ? 5.576 -3.066 -13.910 1.00 95.44 82 THR A CA 1
ATOM 629 C C . THR A 1 82 ? 5.028 -3.525 -15.257 1.00 95.44 82 THR A C 1
ATOM 631 O O . THR A 1 82 ? 5.461 -4.558 -15.753 1.00 95.44 82 THR A O 1
ATOM 634 N N . ASP A 1 83 ? 4.107 -2.774 -15.858 1.00 95.94 83 ASP A N 1
ATOM 635 C CA . ASP A 1 83 ? 3.536 -3.088 -17.168 1.00 95.94 83 ASP A CA 1
ATOM 636 C C . ASP A 1 83 ? 4.625 -3.067 -18.245 1.00 95.94 83 ASP A C 1
ATOM 638 O O . ASP A 1 83 ? 4.719 -3.997 -19.044 1.00 95.94 83 ASP A O 1
ATOM 642 N N . LEU A 1 84 ? 5.501 -2.055 -18.217 1.00 94.69 84 LEU A N 1
ATOM 643 C CA . LEU A 1 84 ? 6.665 -1.971 -19.103 1.00 94.69 84 LEU A CA 1
ATOM 644 C C . LEU A 1 84 ? 7.632 -3.138 -18.862 1.00 94.69 84 LEU A C 1
ATOM 646 O O . LEU A 1 84 ? 7.968 -3.846 -19.805 1.00 94.69 84 LEU A O 1
ATOM 650 N N . ALA A 1 85 ? 7.985 -3.419 -17.604 1.00 93.19 85 ALA A N 1
ATOM 651 C CA . ALA A 1 85 ? 8.848 -4.554 -17.270 1.00 93.19 85 ALA A CA 1
ATOM 652 C C . ALA A 1 85 ? 8.237 -5.909 -17.683 1.00 93.19 85 ALA A C 1
ATOM 654 O O . ALA A 1 85 ? 8.948 -6.835 -18.077 1.00 93.19 85 ALA A O 1
ATOM 655 N N . PHE A 1 86 ? 6.912 -6.049 -17.600 1.00 94.56 86 PHE A N 1
ATOM 656 C CA . PHE A 1 86 ? 6.205 -7.244 -18.042 1.00 94.56 86 PHE A CA 1
ATOM 657 C C . PHE A 1 86 ? 6.273 -7.396 -19.562 1.00 94.56 86 PHE A C 1
ATOM 659 O O . PHE A 1 86 ? 6.558 -8.497 -20.031 1.00 94.56 86 PHE A O 1
ATOM 666 N N . VAL A 1 87 ? 6.079 -6.313 -20.321 1.00 93.50 87 VAL A N 1
ATOM 667 C CA . VAL A 1 87 ? 6.265 -6.301 -21.782 1.00 93.50 87 VAL A CA 1
ATOM 668 C C . VAL A 1 87 ? 7.705 -6.661 -22.150 1.00 93.50 87 VAL A C 1
ATOM 670 O O . VAL A 1 87 ? 7.907 -7.540 -22.985 1.00 93.50 87 VAL A O 1
ATOM 673 N N . ASP A 1 88 ? 8.693 -6.076 -21.474 1.00 92.25 88 ASP A N 1
ATOM 674 C CA . ASP A 1 88 ? 10.113 -6.381 -21.691 1.00 92.25 88 ASP A CA 1
ATOM 675 C C . ASP A 1 88 ? 10.446 -7.845 -21.377 1.00 92.25 88 ASP A C 1
ATOM 677 O O . ASP A 1 88 ? 11.340 -8.433 -21.981 1.00 92.25 88 ASP A O 1
ATOM 681 N N . SER A 1 89 ? 9.697 -8.479 -20.469 1.00 92.25 89 SER A N 1
ATOM 682 C CA . SER A 1 89 ? 9.868 -9.903 -20.175 1.00 92.25 89 SER A CA 1
ATOM 683 C C . SER A 1 89 ? 9.368 -10.829 -21.283 1.00 92.25 89 SER A C 1
ATOM 685 O O . SER A 1 89 ? 9.724 -11.998 -21.270 1.00 92.25 89 SER A O 1
ATOM 687 N N . MET A 1 90 ? 8.571 -10.343 -22.243 1.00 91.12 90 MET A N 1
ATOM 688 C CA . MET A 1 90 ? 7.987 -11.166 -23.315 1.00 91.12 90 MET A CA 1
ATOM 689 C C . MET A 1 90 ? 8.971 -11.519 -24.441 1.00 91.12 90 MET A C 1
ATOM 691 O O . MET A 1 90 ? 8.561 -12.050 -25.478 1.00 91.12 90 MET A O 1
ATOM 695 N N . VAL A 1 91 ? 10.261 -11.227 -24.264 1.00 81.88 91 VAL A N 1
ATOM 696 C CA . VAL A 1 91 ? 11.321 -11.618 -25.199 1.00 81.88 91 VAL A CA 1
ATOM 697 C C . VAL A 1 91 ? 11.276 -13.141 -25.399 1.00 81.88 91 VAL A C 1
ATOM 699 O O . VAL A 1 91 ? 11.088 -13.900 -24.455 1.00 81.88 91 VAL A O 1
ATOM 702 N N . GLU A 1 92 ? 11.361 -13.585 -26.656 1.00 78.81 92 GLU A N 1
ATOM 703 C CA . GLU A 1 92 ? 11.218 -14.998 -27.071 1.00 78.81 92 GLU A CA 1
ATOM 704 C C . GLU A 1 92 ? 9.820 -15.625 -26.863 1.00 78.81 92 GLU A C 1
ATOM 706 O O . GLU A 1 92 ? 9.645 -16.831 -27.026 1.00 78.81 92 GLU A O 1
ATOM 711 N N . GLY A 1 93 ? 8.788 -14.817 -26.591 1.00 77.88 93 GLY A N 1
ATOM 712 C CA . GLY A 1 93 ? 7.391 -15.268 -26.556 1.00 77.88 93 GLY A CA 1
ATOM 713 C C . GLY A 1 93 ? 6.939 -15.876 -25.224 1.00 77.88 93 GLY A C 1
ATOM 714 O O . GLY A 1 93 ? 5.844 -16.438 -25.157 1.00 77.88 93 GLY A O 1
ATOM 715 N N . LEU A 1 94 ? 7.740 -15.750 -24.161 1.00 82.38 94 LEU A N 1
ATOM 716 C CA . LEU A 1 94 ? 7.404 -16.215 -22.814 1.00 82.38 94 LEU A CA 1
ATOM 717 C C . LEU A 1 94 ? 7.347 -15.038 -21.839 1.00 82.38 94 LEU A C 1
ATOM 719 O O . LEU A 1 94 ? 8.372 -14.532 -21.409 1.00 82.38 94 LEU A O 1
ATOM 723 N N . ALA A 1 95 ? 6.143 -14.621 -21.451 1.00 88.19 95 ALA A N 1
ATOM 724 C CA . ALA A 1 95 ? 5.968 -13.563 -20.459 1.00 88.19 95 ALA A CA 1
ATOM 725 C C . ALA A 1 95 ? 6.264 -14.070 -19.036 1.00 88.19 95 ALA A C 1
ATOM 727 O O . ALA A 1 95 ? 5.853 -15.176 -18.680 1.00 88.19 95 ALA A O 1
ATOM 728 N N . SER A 1 96 ? 6.903 -13.253 -18.192 1.00 87.88 96 SER A N 1
ATOM 729 C CA . SER A 1 96 ? 7.187 -13.609 -16.795 1.00 87.88 96 SER A CA 1
ATOM 730 C C . SER A 1 96 ? 5.897 -13.704 -15.963 1.00 87.88 96 SER A C 1
ATOM 732 O O . SER A 1 96 ? 5.270 -12.674 -15.681 1.00 87.88 96 SER A O 1
ATOM 734 N N . PRO A 1 97 ? 5.505 -14.896 -15.464 1.00 87.00 97 PRO A N 1
ATOM 735 C CA . PRO A 1 97 ? 4.310 -15.032 -14.628 1.00 87.00 97 PRO A CA 1
ATOM 736 C C . PRO A 1 97 ? 4.436 -14.282 -13.297 1.00 87.00 97 PRO A C 1
ATOM 738 O O . PRO A 1 97 ? 3.435 -13.871 -12.714 1.00 87.00 97 PRO A O 1
ATOM 741 N N . ALA A 1 98 ? 5.673 -14.089 -12.824 1.00 87.44 98 ALA A N 1
ATOM 742 C CA . ALA A 1 98 ? 5.955 -13.354 -11.599 1.00 87.44 98 ALA A CA 1
ATOM 743 C C . ALA A 1 98 ? 5.612 -11.864 -11.731 1.00 87.44 98 ALA A C 1
ATOM 745 O O . ALA A 1 98 ? 5.155 -11.276 -10.760 1.00 87.44 98 ALA A O 1
ATOM 746 N N . LEU A 1 99 ? 5.783 -11.272 -12.918 1.00 91.19 99 LEU A N 1
ATOM 747 C CA . LEU A 1 99 ? 5.453 -9.867 -13.170 1.00 91.19 99 LEU A CA 1
ATOM 748 C C . LEU A 1 99 ? 3.970 -9.664 -13.486 1.00 91.19 99 LEU A C 1
ATOM 750 O O . LEU A 1 99 ? 3.401 -8.664 -13.056 1.00 91.19 99 LEU A O 1
ATOM 754 N N . PHE A 1 100 ? 3.329 -10.629 -14.159 1.00 93.56 100 PHE A N 1
ATOM 755 C CA . PHE A 1 100 ? 1.921 -10.528 -14.559 1.00 93.56 100 PHE A CA 1
ATOM 756 C C . PHE A 1 100 ? 1.008 -10.145 -13.389 1.00 93.56 100 PHE A C 1
ATOM 758 O O . PHE A 1 100 ? 0.214 -9.213 -13.492 1.00 93.56 100 PHE A O 1
ATOM 765 N N . GLY A 1 101 ? 1.161 -10.816 -12.244 1.00 93.56 101 GLY A N 1
ATOM 766 C CA . GLY A 1 101 ? 0.342 -10.549 -11.063 1.00 93.56 101 GLY A CA 1
ATOM 767 C C . GLY A 1 101 ? 0.442 -9.109 -10.559 1.00 93.56 101 GLY A C 1
ATOM 768 O O . GLY A 1 101 ? -0.534 -8.605 -10.022 1.00 93.56 101 GLY A O 1
ATOM 769 N N . TYR A 1 102 ? 1.573 -8.434 -10.779 1.00 95.62 102 TYR A N 1
ATOM 770 C CA . TYR A 1 102 ? 1.833 -7.062 -10.335 1.00 95.62 102 TYR A CA 1
ATOM 771 C C . TYR A 1 102 ? 1.470 -5.992 -11.388 1.00 95.62 102 TYR A C 1
ATOM 773 O O . TYR A 1 102 ? 1.610 -4.799 -11.114 1.00 95.62 102 TYR A O 1
ATOM 781 N N . THR A 1 103 ? 0.947 -6.391 -12.553 1.00 96.31 103 THR A N 1
ATOM 782 C CA . THR A 1 103 ? 0.377 -5.468 -13.564 1.00 96.31 103 THR A CA 1
ATOM 783 C C . THR A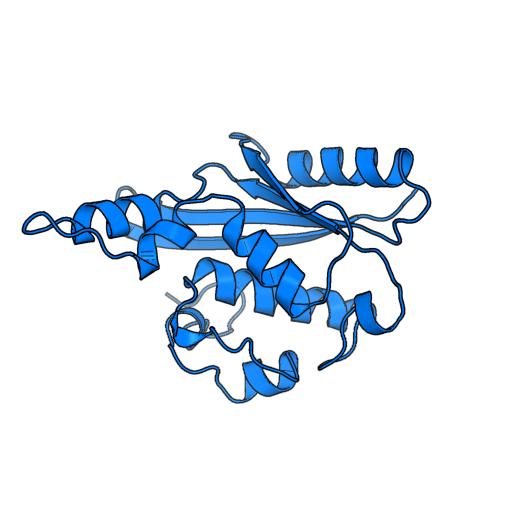 1 103 ? -0.991 -4.907 -13.152 1.00 96.31 103 THR A C 1
ATOM 785 O O . THR A 1 103 ? -1.516 -3.977 -13.754 1.00 96.31 103 THR A O 1
ATOM 788 N N . LEU A 1 104 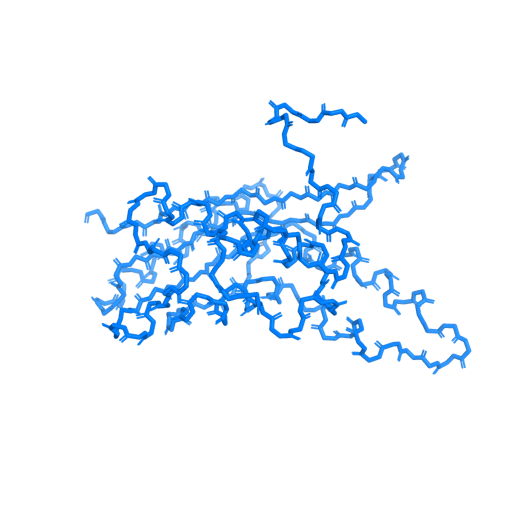? -1.588 -5.437 -12.079 1.00 97.31 104 LEU A N 1
ATOM 789 C CA . LEU A 1 104 ? -2.847 -4.928 -11.544 1.00 97.31 104 LEU A CA 1
ATOM 790 C C . LEU A 1 104 ? -2.597 -3.730 -10.598 1.00 97.31 104 LEU A C 1
ATOM 792 O O . LEU A 1 104 ? -1.882 -3.881 -9.601 1.00 97.31 104 LEU A O 1
ATOM 796 N N . PRO A 1 105 ? -3.229 -2.560 -10.829 1.00 96.38 105 PRO A N 1
ATOM 797 C CA . PRO A 1 105 ? -2.979 -1.340 -10.050 1.00 96.38 105 PRO A CA 1
ATOM 798 C C . PRO A 1 105 ? -3.251 -1.456 -8.548 1.00 96.38 105 PRO A C 1
ATOM 800 O O . PRO A 1 105 ? -2.704 -0.701 -7.752 1.00 96.38 105 PRO A O 1
ATOM 803 N N . ASN A 1 106 ? -4.120 -2.377 -8.130 1.00 97.31 106 ASN A N 1
ATOM 804 C CA . ASN A 1 106 ? -4.495 -2.552 -6.727 1.00 97.31 106 ASN A CA 1
ATOM 805 C C . ASN A 1 106 ? -3.534 -3.454 -5.937 1.00 97.31 106 ASN A C 1
ATOM 807 O O . ASN A 1 106 ? -3.737 -3.633 -4.737 1.00 97.31 106 ASN A O 1
ATOM 811 N N . ILE A 1 107 ? -2.515 -4.038 -6.569 1.00 97.88 107 ILE A N 1
ATOM 812 C CA . ILE A 1 107 ? -1.667 -5.047 -5.923 1.00 97.88 107 ILE A CA 1
ATOM 813 C C . ILE A 1 107 ? -0.861 -4.493 -4.752 1.00 97.88 107 ILE A C 1
ATOM 815 O O . ILE A 1 107 ? -0.908 -5.134 -3.705 1.00 97.88 107 ILE A O 1
ATOM 819 N N . PRO A 1 108 ? -0.222 -3.305 -4.818 1.00 98.25 108 PRO A N 1
ATOM 820 C CA . PRO A 1 108 ? 0.412 -2.722 -3.636 1.00 98.25 108 PRO A CA 1
ATOM 821 C C . PRO A 1 108 ? -0.548 -2.631 -2.443 1.00 98.25 108 PRO A C 1
ATOM 823 O O . PRO A 1 108 ? -0.178 -2.956 -1.317 1.00 98.25 108 PRO A O 1
ATOM 826 N N . LEU A 1 109 ? -1.809 -2.262 -2.689 1.00 98.75 109 LEU A N 1
ATOM 827 C CA . LEU A 1 109 ? -2.835 -2.161 -1.649 1.00 98.75 109 LEU A CA 1
ATOM 828 C C . LEU A 1 109 ? -3.214 -3.540 -1.094 1.00 98.75 109 LEU A C 1
ATOM 830 O O . LEU A 1 109 ? -3.331 -3.706 0.116 1.00 98.75 109 LEU A O 1
ATOM 834 N N . ALA A 1 110 ? -3.389 -4.535 -1.966 1.00 98.44 110 ALA A N 1
ATOM 835 C CA . ALA A 1 110 ? -3.718 -5.905 -1.576 1.00 98.44 110 ALA A CA 1
ATOM 836 C C . ALA A 1 110 ? -2.581 -6.565 -0.778 1.00 98.44 110 ALA A C 1
ATOM 838 O O . ALA A 1 110 ? -2.824 -7.288 0.187 1.00 98.44 110 ALA A O 1
ATOM 839 N N . GLU A 1 111 ? -1.335 -6.288 -1.152 1.00 98.31 111 GLU A N 1
ATOM 840 C CA . GLU A 1 111 ? -0.139 -6.732 -0.443 1.00 98.31 111 GLU A CA 1
ATOM 841 C C . GLU A 1 111 ? -0.081 -6.164 0.979 1.00 98.31 111 GLU A C 1
ATOM 843 O O . GLU A 1 111 ? 0.061 -6.915 1.948 1.00 98.31 111 GLU A O 1
ATOM 848 N N . THR A 1 112 ? -0.310 -4.858 1.111 1.00 98.62 112 THR A N 1
ATOM 849 C CA . THR A 1 112 ? -0.459 -4.171 2.401 1.00 98.62 112 THR A CA 1
ATOM 850 C C . THR A 1 112 ? -1.628 -4.726 3.212 1.00 98.62 112 THR A C 1
ATOM 852 O O . THR A 1 112 ? -1.492 -4.979 4.409 1.00 98.62 112 THR A O 1
ATOM 855 N N . ALA A 1 113 ? -2.765 -4.998 2.570 1.00 98.69 113 ALA A N 1
ATOM 856 C CA . ALA A 1 113 ? -3.927 -5.575 3.231 1.00 98.69 113 ALA A CA 1
ATOM 857 C C . ALA A 1 113 ? -3.634 -6.951 3.834 1.00 98.69 113 ALA A C 1
ATOM 859 O O . ALA A 1 113 ? -4.001 -7.221 4.978 1.00 98.69 113 ALA A O 1
ATOM 860 N N . VAL A 1 114 ? -2.915 -7.804 3.103 1.00 98.19 114 VAL A N 1
ATOM 861 C CA . VAL A 1 114 ? -2.475 -9.104 3.616 1.00 98.19 114 VAL A CA 1
ATOM 862 C C . VAL A 1 114 ? -1.503 -8.928 4.780 1.00 98.19 114 VAL A C 1
ATOM 864 O O . VAL A 1 114 ? -1.686 -9.593 5.805 1.00 98.19 114 VAL A O 1
ATOM 867 N N . ALA A 1 115 ? -0.521 -8.030 4.654 1.00 97.94 115 ALA A N 1
ATOM 868 C CA . ALA A 1 115 ? 0.484 -7.787 5.688 1.00 97.94 115 ALA A CA 1
ATOM 869 C C . ALA A 1 115 ? -0.155 -7.397 7.032 1.00 97.94 115 ALA A C 1
ATOM 871 O O . ALA A 1 115 ? 0.138 -8.026 8.046 1.00 97.94 115 ALA A O 1
ATOM 872 N N . PHE A 1 116 ? -1.107 -6.459 7.029 1.00 98.44 116 PHE A N 1
ATOM 873 C CA . PHE A 1 116 ? -1.719 -5.931 8.259 1.00 98.44 116 PHE A CA 1
ATOM 874 C C . PHE A 1 116 ? -3.080 -6.544 8.611 1.00 98.44 116 PHE A C 1
ATOM 876 O O . PHE A 1 116 ? -3.699 -6.150 9.596 1.00 98.44 116 PHE A O 1
ATOM 883 N N . GLY A 1 117 ? -3.563 -7.516 7.832 1.00 98.38 117 GLY A N 1
ATOM 884 C CA . GLY A 1 117 ? -4.861 -8.156 8.068 1.00 98.38 117 GLY A CA 1
ATOM 885 C C . GLY A 1 117 ? -6.037 -7.190 7.915 1.00 98.38 117 GLY A C 1
ATOM 886 O O . GLY A 1 117 ? -6.951 -7.192 8.736 1.00 98.38 117 GLY A O 1
ATOM 887 N N . LEU A 1 118 ? -6.000 -6.350 6.879 1.00 98.62 118 LEU A N 1
ATOM 888 C CA . LEU A 1 118 ? -7.087 -5.435 6.537 1.00 98.62 118 LEU A CA 1
ATOM 889 C C . LEU A 1 118 ? -8.251 -6.227 5.926 1.00 98.62 118 LEU A C 1
ATOM 891 O O . LEU A 1 118 ? -8.090 -6.902 4.910 1.00 98.62 118 LEU A O 1
ATOM 895 N N . THR A 1 119 ? -9.421 -6.153 6.558 1.00 98.50 119 THR A N 1
ATOM 896 C CA . THR A 1 119 ? -10.645 -6.886 6.166 1.00 98.50 119 THR A CA 1
ATOM 897 C C . THR A 1 119 ? -11.782 -5.962 5.707 1.00 98.50 119 THR A C 1
ATOM 899 O O . THR A 1 119 ? -12.923 -6.394 5.501 1.00 98.50 119 THR A O 1
ATOM 902 N N . GLY A 1 120 ? -11.491 -4.667 5.571 1.00 98.31 120 GLY A N 1
ATOM 903 C CA . GLY A 1 120 ? -12.353 -3.678 4.935 1.00 98.31 120 GLY A CA 1
ATOM 904 C C . GLY A 1 120 ? -12.156 -3.612 3.411 1.00 98.31 120 GLY A C 1
ATOM 905 O O . GLY A 1 120 ? -11.464 -4.448 2.830 1.00 98.31 120 GLY A O 1
ATOM 906 N N . PRO A 1 121 ? -12.763 -2.615 2.743 1.00 98.38 121 PRO A N 1
ATOM 907 C CA . PRO A 1 121 ? -12.594 -2.385 1.309 1.00 98.38 121 PRO A CA 1
ATOM 908 C C . PRO A 1 121 ? -11.136 -2.104 0.930 1.00 98.38 121 PRO A C 1
ATOM 910 O O . PRO A 1 121 ? -10.478 -1.286 1.576 1.00 98.38 121 PRO A O 1
ATOM 913 N N . VAL A 1 122 ? -10.657 -2.746 -0.142 1.00 98.62 122 VAL A N 1
ATOM 914 C CA . VAL A 1 122 ? -9.303 -2.549 -0.683 1.00 98.62 122 VAL A CA 1
ATOM 915 C C . VAL A 1 122 ? -9.337 -2.447 -2.205 1.00 98.62 122 VAL A C 1
ATOM 917 O O . VAL A 1 122 ? -9.589 -3.441 -2.885 1.00 98.62 122 VAL A O 1
ATOM 920 N N . PHE A 1 123 ? -9.095 -1.255 -2.756 1.00 98.31 123 PHE A N 1
ATOM 921 C CA . PHE A 1 123 ? -9.070 -1.033 -4.207 1.00 98.31 123 PHE A CA 1
ATOM 922 C C . PHE A 1 123 ? -8.346 0.262 -4.594 1.00 98.31 123 PHE A C 1
ATOM 924 O O . PHE A 1 123 ? -8.178 1.172 -3.781 1.00 98.31 123 PHE A O 1
ATOM 931 N N . ALA A 1 124 ? -7.927 0.330 -5.859 1.00 98.44 124 ALA A N 1
ATOM 932 C CA . ALA A 1 124 ? -7.289 1.502 -6.443 1.00 98.44 124 ALA A CA 1
ATOM 933 C C . ALA A 1 124 ? -8.287 2.332 -7.266 1.00 98.44 124 ALA A C 1
ATOM 935 O O . ALA A 1 124 ? -9.185 1.782 -7.904 1.00 98.44 124 ALA A O 1
ATOM 936 N N . VAL A 1 125 ? -8.102 3.651 -7.285 1.00 98.19 125 VAL A N 1
ATOM 937 C CA . VAL A 1 125 ? -8.853 4.597 -8.120 1.00 98.19 125 VAL A CA 1
ATOM 938 C C . VAL A 1 125 ? -7.902 5.405 -8.994 1.00 98.19 125 VAL A C 1
ATOM 940 O O . VAL A 1 125 ? -6.874 5.888 -8.524 1.00 98.19 125 VAL A O 1
ATOM 943 N N . PHE A 1 126 ? -8.260 5.583 -10.265 1.00 97.88 126 PHE A N 1
ATOM 944 C CA . PHE A 1 126 ? -7.509 6.440 -11.181 1.00 97.88 126 PHE A CA 1
ATOM 945 C C . PHE A 1 126 ? -7.981 7.891 -11.063 1.00 97.88 126 PHE A C 1
ATOM 947 O O . PHE A 1 126 ? -9.169 8.177 -11.210 1.00 97.88 126 PHE A O 1
ATOM 954 N N . GLU A 1 127 ? -7.053 8.811 -10.805 1.00 97.12 127 GLU A N 1
ATOM 955 C CA . GLU A 1 127 ? -7.328 10.249 -10.704 1.00 97.12 127 GLU A CA 1
ATOM 956 C C . GLU A 1 127 ? -6.089 11.053 -11.099 1.00 97.12 127 GLU A C 1
ATOM 958 O O . GLU A 1 127 ? -5.039 10.930 -10.482 1.00 97.12 127 GLU A O 1
ATOM 963 N N . ASN A 1 128 ? -6.210 11.937 -12.088 1.00 93.25 128 ASN A N 1
ATOM 964 C CA . ASN A 1 128 ? -5.061 12.635 -12.672 1.00 93.25 128 ASN A CA 1
ATOM 965 C C . ASN A 1 128 ? -4.632 13.890 -11.897 1.00 93.25 128 ASN A C 1
ATOM 967 O O . ASN A 1 128 ? -3.475 14.317 -11.995 1.00 93.25 128 ASN A O 1
ATOM 971 N N . LYS A 1 129 ? -5.537 14.511 -11.133 1.00 94.06 129 LYS A N 1
ATOM 972 C CA . LYS A 1 129 ? -5.268 15.782 -10.447 1.00 94.06 129 LYS A CA 1
ATOM 973 C C . LYS A 1 129 ? -4.709 15.549 -9.050 1.00 94.06 129 LYS A C 1
ATOM 975 O O . LYS A 1 129 ? -3.520 15.786 -8.827 1.00 94.06 129 LYS A O 1
ATOM 980 N N . ILE A 1 130 ? -5.554 15.071 -8.136 1.00 96.62 130 ILE A N 1
ATOM 981 C CA . ILE A 1 130 ? -5.245 14.940 -6.704 1.00 96.62 130 ILE A CA 1
ATOM 982 C C . ILE A 1 130 ? -5.648 13.530 -6.228 1.00 96.62 130 ILE A C 1
ATOM 984 O O . ILE A 1 130 ? -6.715 13.377 -5.626 1.00 96.62 130 ILE A O 1
ATOM 988 N N . PRO A 1 131 ? -4.833 12.494 -6.515 1.00 98.06 131 PRO A N 1
ATOM 989 C CA . PRO A 1 131 ? -5.205 11.103 -6.254 1.00 98.06 131 PRO A CA 1
ATOM 990 C C . PRO A 1 131 ? -5.510 10.825 -4.780 1.00 98.06 131 PRO A C 1
ATOM 992 O O . PRO A 1 131 ? -6.530 10.204 -4.486 1.00 98.06 131 PRO A O 1
ATOM 995 N N . LEU A 1 132 ? -4.708 11.367 -3.855 1.00 98.44 132 LEU A N 1
ATOM 996 C CA . LEU A 1 132 ? -4.924 11.193 -2.416 1.00 98.44 132 LEU A CA 1
ATOM 997 C C . LEU A 1 132 ? -6.305 11.698 -1.987 1.00 98.44 132 LEU A C 1
ATOM 999 O O . LEU A 1 132 ? -7.060 10.978 -1.345 1.00 98.44 132 LEU A O 1
ATOM 1003 N N . LYS A 1 133 ? -6.697 12.900 -2.422 1.00 98.31 133 LYS A N 1
ATOM 1004 C CA . LYS A 1 133 ? -8.010 13.476 -2.089 1.00 98.31 133 LYS A CA 1
ATOM 1005 C C . LYS A 1 133 ? -9.166 12.625 -2.618 1.00 98.31 133 LYS A C 1
ATOM 1007 O O . LYS A 1 133 ? -10.215 12.544 -1.976 1.00 98.31 133 LYS A O 1
ATOM 1012 N N . LYS A 1 134 ? -8.997 11.996 -3.785 1.00 98.44 134 LYS A N 1
ATOM 1013 C CA . LYS A 1 134 ? -9.989 11.064 -4.330 1.00 98.44 134 LYS A CA 1
ATOM 1014 C C . LYS A 1 134 ? -10.072 9.792 -3.484 1.00 98.44 134 LYS A C 1
ATOM 1016 O O . LYS A 1 134 ? -11.183 9.385 -3.154 1.00 98.44 134 LYS A O 1
ATOM 1021 N N . ALA A 1 135 ? -8.937 9.222 -3.085 1.00 98.62 135 ALA A N 1
ATOM 1022 C CA . ALA A 1 135 ? -8.891 8.069 -2.190 1.00 98.62 135 ALA A CA 1
ATOM 1023 C C . ALA A 1 135 ? -9.550 8.364 -0.832 1.00 98.62 135 ALA A C 1
ATOM 1025 O O . ALA A 1 135 ? -10.394 7.595 -0.381 1.00 98.62 135 ALA A O 1
ATOM 1026 N N . GLU A 1 136 ? -9.257 9.517 -0.225 1.00 98.62 136 GLU A N 1
ATOM 1027 C CA . GLU A 1 136 ? -9.893 9.945 1.025 1.00 98.62 136 GLU A CA 1
ATOM 1028 C C . GLU A 1 136 ? -11.411 10.134 0.889 1.00 98.62 136 GLU A C 1
ATOM 1030 O O . GLU A 1 136 ? -12.163 9.837 1.816 1.00 98.62 136 GLU A O 1
ATOM 1035 N N . LEU A 1 137 ? -11.881 10.660 -0.249 1.00 98.25 137 LEU A N 1
ATOM 1036 C CA . LEU A 1 137 ? -13.312 10.829 -0.506 1.00 98.25 137 LEU A CA 1
ATOM 1037 C C . LEU A 1 137 ? -14.029 9.476 -0.562 1.00 98.25 137 LEU A C 1
ATOM 1039 O O . LEU A 1 137 ? -15.086 9.329 0.047 1.00 98.25 137 LEU A O 1
ATOM 1043 N N . GLU A 1 138 ? -13.465 8.492 -1.266 1.00 98.38 138 GLU A N 1
ATOM 1044 C CA . GLU A 1 138 ? -14.044 7.145 -1.291 1.00 98.38 138 GLU A CA 1
ATOM 1045 C C . GLU A 1 138 ? -13.948 6.465 0.083 1.00 98.38 138 GLU A C 1
ATOM 1047 O O . GLU A 1 138 ? -14.907 5.835 0.522 1.00 98.38 138 GLU A O 1
ATOM 1052 N N . ALA A 1 139 ? -12.846 6.659 0.811 1.00 98.50 139 ALA A N 1
ATOM 1053 C CA . ALA A 1 139 ? -12.689 6.156 2.174 1.00 98.50 139 ALA A CA 1
ATOM 1054 C C . ALA A 1 139 ? -13.775 6.697 3.119 1.00 98.50 139 ALA A C 1
ATOM 1056 O O . ALA A 1 139 ? -14.400 5.921 3.843 1.00 98.50 139 ALA A O 1
ATOM 1057 N N . ARG A 1 140 ? -14.067 8.005 3.057 1.00 98.31 140 ARG A N 1
ATOM 1058 C CA . ARG A 1 140 ? -15.158 8.626 3.826 1.00 98.31 140 ARG A CA 1
ATOM 1059 C C . ARG A 1 140 ? -16.520 8.023 3.487 1.00 98.31 140 ARG A C 1
ATOM 1061 O O . ARG A 1 140 ? -17.254 7.654 4.397 1.00 98.31 140 ARG A O 1
ATOM 1068 N N . ARG A 1 141 ? -16.824 7.816 2.202 1.00 97.75 141 ARG A N 1
ATOM 1069 C CA . ARG A 1 141 ? -18.086 7.182 1.771 1.00 97.75 141 ARG A CA 1
ATOM 1070 C C . ARG A 1 141 ? -18.264 5.776 2.345 1.00 97.75 141 ARG A C 1
ATOM 1072 O O . ARG A 1 141 ? -19.368 5.405 2.745 1.00 97.75 141 ARG A O 1
ATOM 1079 N N . PHE A 1 142 ? -17.191 4.989 2.412 1.00 97.75 142 PHE A N 1
ATOM 1080 C CA . PHE A 1 142 ? -17.242 3.669 3.045 1.00 97.75 142 PHE A CA 1
ATOM 1081 C C . PHE A 1 142 ? -17.448 3.758 4.557 1.00 97.75 142 PHE A C 1
ATOM 1083 O O . PHE A 1 142 ? -18.278 3.034 5.095 1.00 97.75 142 PHE A O 1
ATOM 1090 N N . LEU A 1 143 ? -16.769 4.678 5.241 1.00 98.12 143 LEU A N 1
ATOM 1091 C CA . LEU A 1 143 ? -16.958 4.882 6.681 1.00 98.12 143 LEU A CA 1
ATOM 1092 C C . LEU A 1 143 ? -18.368 5.368 7.045 1.00 98.12 143 LEU A C 1
ATOM 1094 O O . LEU A 1 143 ? -18.876 5.027 8.117 1.00 98.12 143 LEU A O 1
ATOM 1098 N N . GLU A 1 144 ? -18.994 6.154 6.169 1.00 97.19 144 GLU A N 1
ATOM 1099 C CA . GLU A 1 144 ? -20.374 6.627 6.311 1.00 97.19 144 GLU A CA 1
ATOM 1100 C C . GLU A 1 144 ? -21.400 5.497 6.127 1.00 97.19 144 GLU A C 1
ATOM 1102 O O . GLU A 1 144 ? -22.396 5.452 6.857 1.00 97.19 144 GLU A O 1
ATOM 1107 N N . SER A 1 145 ? -21.149 4.588 5.177 1.00 96.31 145 SER A N 1
ATOM 1108 C CA . SER A 1 145 ? -22.077 3.518 4.779 1.00 96.31 145 SER A CA 1
ATOM 1109 C C . SER A 1 145 ? -21.917 2.213 5.564 1.00 96.31 145 SER A C 1
ATOM 1111 O O . SER A 1 145 ? -22.910 1.524 5.793 1.00 96.31 145 SER A O 1
ATOM 1113 N N . ASP A 1 146 ? -20.711 1.882 6.026 1.00 96.94 146 ASP A N 1
ATOM 1114 C CA . ASP A 1 146 ? -20.427 0.696 6.837 1.00 96.94 146 ASP A CA 1
ATOM 1115 C C . ASP A 1 146 ? -19.944 1.113 8.233 1.00 96.94 146 ASP A C 1
ATOM 1117 O O . ASP A 1 146 ? -18.808 1.552 8.435 1.00 96.94 146 ASP A O 1
ATOM 1121 N N . ARG A 1 147 ? -20.827 0.956 9.229 1.00 95.31 147 ARG A N 1
ATOM 1122 C CA . ARG A 1 147 ? -20.554 1.290 10.638 1.00 95.31 147 ARG A CA 1
ATOM 1123 C C . ARG A 1 147 ? -19.603 0.311 11.327 1.00 95.31 147 ARG A C 1
ATOM 1125 O O . ARG A 1 147 ? -19.103 0.629 12.399 1.00 95.31 147 ARG A O 1
ATOM 1132 N N . THR A 1 148 ? -19.333 -0.843 10.720 1.00 97.12 148 THR A N 1
ATOM 1133 C CA . THR A 1 148 ? -18.419 -1.848 11.278 1.00 97.12 148 THR A CA 1
ATOM 1134 C C . THR A 1 148 ? -16.952 -1.560 10.959 1.00 97.12 148 THR A C 1
ATOM 1136 O O . THR A 1 148 ? -16.077 -2.139 11.595 1.00 97.12 148 THR A O 1
ATOM 1139 N N . LEU A 1 149 ? -16.667 -0.662 10.007 1.00 98.19 149 LEU A N 1
ATOM 1140 C CA . LEU A 1 149 ? -15.309 -0.174 9.762 1.00 98.19 149 LEU A CA 1
ATOM 1141 C C . LEU A 1 149 ? -14.831 0.679 10.939 1.00 98.19 149 LEU A C 1
ATOM 1143 O O . LEU A 1 149 ? -15.583 1.496 11.462 1.00 98.19 149 LEU A O 1
ATOM 1147 N N . GLU A 1 150 ? -13.587 0.523 11.362 1.00 98.00 150 GLU A N 1
ATOM 1148 C CA . GLU A 1 150 ? -13.021 1.345 12.433 1.00 98.00 150 GLU A CA 1
ATOM 1149 C C . GLU A 1 150 ? -12.498 2.668 11.865 1.00 98.00 150 GLU A C 1
ATOM 1151 O O . GLU A 1 150 ? -12.958 3.746 12.235 1.00 98.00 150 GLU A O 1
ATOM 1156 N N . PHE A 1 151 ? -11.608 2.558 10.883 1.00 98.56 151 PHE A N 1
ATOM 1157 C CA . PHE A 1 151 ? -11.072 3.647 10.078 1.00 98.56 151 PHE A CA 1
ATOM 1158 C C . PHE A 1 151 ? -10.663 3.096 8.705 1.00 98.56 151 PHE A C 1
ATOM 1160 O O . PHE A 1 151 ? -10.727 1.889 8.442 1.00 98.56 151 PHE A O 1
ATOM 1167 N N . MET A 1 152 ? -10.242 3.985 7.815 1.00 98.75 152 MET A N 1
ATOM 1168 C CA . MET A 1 152 ? -9.693 3.627 6.511 1.00 98.75 152 MET A CA 1
ATOM 1169 C C . MET A 1 152 ? -8.301 4.224 6.369 1.00 98.75 152 MET A C 1
ATOM 1171 O O . MET A 1 152 ? -8.059 5.355 6.779 1.00 98.75 152 MET A O 1
ATOM 1175 N N . LEU A 1 153 ? -7.392 3.498 5.738 1.00 98.81 153 LEU A N 1
ATOM 1176 C CA . LEU A 1 153 ? -6.186 4.090 5.181 1.00 98.81 153 LEU A CA 1
ATOM 1177 C C . LEU A 1 153 ? -6.509 4.667 3.796 1.00 98.81 153 LEU A C 1
ATOM 1179 O O . LEU A 1 153 ? -7.277 4.077 3.028 1.00 98.81 153 LEU A O 1
ATOM 1183 N N . ALA A 1 154 ? -5.907 5.805 3.465 1.00 98.81 154 ALA A N 1
ATOM 1184 C CA . ALA A 1 154 ? -5.967 6.386 2.130 1.00 98.81 154 ALA A CA 1
ATOM 1185 C C . ALA A 1 154 ? -4.564 6.768 1.659 1.00 98.81 154 ALA A C 1
ATOM 1187 O O . ALA A 1 154 ? -3.809 7.358 2.428 1.00 98.81 154 ALA A O 1
ATOM 1188 N N . CYS A 1 155 ? -4.210 6.461 0.411 1.00 98.69 155 CYS A N 1
ATOM 1189 C CA . CYS A 1 155 ? -2.941 6.908 -0.166 1.00 98.69 155 CYS A CA 1
ATOM 1190 C C . CYS A 1 155 ? -3.067 7.491 -1.567 1.00 98.69 155 CYS A C 1
ATOM 1192 O O . CYS A 1 155 ? -4.043 7.242 -2.270 1.00 98.69 155 CYS A O 1
ATOM 1194 N N . ASP A 1 156 ? -2.041 8.227 -1.990 1.00 98.44 156 ASP A N 1
ATOM 1195 C CA . ASP A 1 156 ? -1.613 8.206 -3.383 1.00 98.44 156 ASP A CA 1
ATOM 1196 C C . ASP A 1 156 ? -0.364 7.340 -3.550 1.00 98.44 156 ASP A C 1
ATOM 1198 O O . ASP A 1 156 ? 0.430 7.196 -2.616 1.00 98.44 156 ASP A O 1
ATOM 1202 N N . PHE A 1 157 ? -0.231 6.714 -4.718 1.00 98.31 157 PHE A N 1
ATOM 1203 C CA . PHE A 1 157 ? 0.914 5.876 -5.039 1.00 98.31 157 PHE A CA 1
ATOM 1204 C C . PHE A 1 157 ? 1.160 5.814 -6.552 1.00 98.31 157 PHE A C 1
ATOM 1206 O O . PHE A 1 157 ? 0.217 5.784 -7.344 1.00 98.31 157 PHE A O 1
ATOM 1213 N N . ASP A 1 158 ? 2.431 5.793 -6.950 1.00 97.75 158 ASP A N 1
ATOM 1214 C CA . ASP A 1 158 ? 2.861 5.636 -8.343 1.00 97.75 158 ASP A CA 1
ATOM 1215 C C . ASP A 1 158 ? 4.317 5.134 -8.401 1.00 97.75 158 ASP A C 1
ATOM 1217 O O . ASP A 1 158 ? 5.134 5.431 -7.524 1.00 97.75 158 ASP A O 1
ATOM 1221 N N . HIS A 1 159 ? 4.641 4.406 -9.473 1.00 96.94 159 HIS A N 1
ATOM 1222 C CA . HIS A 1 159 ? 5.999 3.989 -9.838 1.00 96.94 159 HIS A CA 1
ATOM 1223 C C . HIS A 1 159 ? 6.163 4.118 -11.356 1.00 96.94 159 HIS A C 1
ATOM 1225 O O . HIS A 1 159 ? 5.375 3.546 -12.111 1.00 96.94 159 HIS A O 1
ATOM 1231 N N . TYR A 1 160 ? 7.112 4.936 -11.812 1.00 95.31 160 TYR A N 1
ATOM 1232 C CA . TYR A 1 160 ? 7.296 5.265 -13.230 1.00 95.31 160 TYR A CA 1
ATOM 1233 C C . TYR A 1 160 ? 8.696 5.821 -13.521 1.00 95.31 160 TYR A C 1
ATOM 1235 O O . TYR A 1 160 ? 9.388 6.262 -12.613 1.00 95.31 160 TYR A O 1
ATOM 1243 N N . HIS A 1 161 ? 9.084 5.871 -14.797 1.00 93.06 161 HIS A N 1
ATOM 1244 C CA . HIS A 1 161 ? 10.246 6.646 -15.244 1.00 93.06 161 HIS A CA 1
ATOM 1245 C C . HIS A 1 161 ? 9.819 8.037 -15.724 1.00 93.06 161 HIS A C 1
ATOM 1247 O O . HIS A 1 161 ? 8.810 8.185 -16.420 1.00 93.06 161 HIS A O 1
ATOM 1253 N N . THR A 1 162 ? 10.573 9.072 -15.353 1.00 91.31 162 THR A N 1
ATOM 1254 C CA . THR A 1 162 ? 10.406 10.422 -15.902 1.00 91.31 162 THR A CA 1
ATOM 1255 C C . THR A 1 162 ? 10.832 10.471 -17.369 1.00 91.31 162 THR A C 1
ATOM 1257 O O . THR A 1 162 ? 11.449 9.543 -17.889 1.00 91.31 162 THR A O 1
ATOM 1260 N N . VAL A 1 163 ? 10.528 11.585 -18.044 1.00 87.38 163 VAL A N 1
ATOM 1261 C CA . VAL A 1 163 ? 10.962 11.824 -19.433 1.00 87.38 163 VAL A CA 1
ATOM 1262 C C . VAL A 1 163 ? 12.490 11.756 -19.568 1.00 87.38 163 VAL A C 1
ATOM 1264 O O . VAL A 1 163 ? 12.989 11.276 -20.579 1.00 87.38 163 VAL A O 1
ATOM 1267 N N . ASP A 1 164 ? 13.223 12.140 -18.520 1.00 92.12 164 ASP A N 1
ATOM 1268 C CA . ASP A 1 164 ? 14.690 12.091 -18.469 1.00 92.12 164 ASP A CA 1
ATOM 1269 C C . ASP A 1 164 ? 15.234 10.707 -18.046 1.00 92.12 164 ASP A C 1
ATOM 1271 O O . ASP A 1 164 ? 16.417 10.560 -17.736 1.00 92.12 164 ASP A O 1
ATOM 1275 N N . GLY A 1 165 ? 14.369 9.688 -17.973 1.00 88.12 165 GLY A N 1
ATOM 1276 C CA . GLY A 1 165 ? 14.715 8.306 -17.631 1.00 88.12 165 GLY A CA 1
ATOM 1277 C C . GLY A 1 165 ? 14.906 8.026 -16.136 1.00 88.12 165 GLY A C 1
ATOM 1278 O O . GLY A 1 165 ? 15.183 6.886 -15.766 1.00 88.12 165 GLY A O 1
ATOM 1279 N N . GLN A 1 166 ? 14.740 9.022 -15.260 1.00 91.00 166 GLN A N 1
ATOM 1280 C CA . GLN A 1 166 ? 14.882 8.827 -13.813 1.00 91.00 166 GLN A CA 1
ATOM 1281 C C . GLN A 1 166 ? 13.721 7.997 -13.264 1.00 91.00 166 GLN A C 1
ATOM 1283 O O . GLN A 1 166 ? 12.561 8.304 -13.529 1.00 91.00 166 GLN A O 1
ATOM 1288 N N . GLU A 1 167 ? 14.027 6.963 -12.486 1.00 93.12 167 GLU A N 1
ATOM 1289 C CA . GLU A 1 167 ? 13.014 6.162 -11.803 1.00 93.12 167 GLU A CA 1
ATOM 1290 C C . GLU A 1 167 ? 12.431 6.935 -10.611 1.00 93.12 167 GLU A C 1
ATOM 1292 O O . GLU A 1 167 ? 13.150 7.406 -9.724 1.00 93.12 167 GLU A O 1
ATOM 1297 N N . GLU A 1 168 ? 11.108 7.058 -10.586 1.00 94.06 168 GLU A N 1
ATOM 1298 C CA . GLU A 1 168 ? 10.348 7.695 -9.523 1.00 94.06 168 GLU A CA 1
ATOM 1299 C C . GLU A 1 168 ? 9.376 6.714 -8.891 1.00 94.06 168 GLU A C 1
ATOM 1301 O O . GLU A 1 168 ? 8.561 6.080 -9.562 1.00 94.06 168 GLU A O 1
ATOM 1306 N N . ILE A 1 169 ? 9.442 6.643 -7.566 1.00 95.75 169 ILE A N 1
ATOM 1307 C CA . ILE A 1 169 ? 8.553 5.841 -6.746 1.00 95.75 169 ILE A CA 1
ATOM 1308 C C . ILE A 1 169 ? 8.058 6.682 -5.578 1.00 95.75 169 ILE A C 1
ATOM 1310 O O . ILE A 1 169 ? 8.842 7.306 -4.855 1.00 95.75 169 ILE A O 1
ATOM 1314 N N . SER A 1 170 ? 6.743 6.729 -5.402 1.00 95.31 170 SER A N 1
ATOM 1315 C CA . SER A 1 170 ? 6.116 7.564 -4.383 1.00 95.31 170 SER A CA 1
ATOM 1316 C C . SER A 1 170 ? 4.913 6.883 -3.763 1.00 95.31 170 SER A C 1
ATOM 1318 O O . SER A 1 170 ? 4.121 6.244 -4.453 1.00 95.31 170 SER A O 1
ATOM 1320 N N . VAL A 1 171 ? 4.774 7.095 -2.460 1.00 97.44 171 VAL A N 1
ATOM 1321 C CA . VAL A 1 171 ? 3.587 6.800 -1.666 1.00 97.44 171 VAL A CA 1
ATOM 1322 C C . VAL A 1 171 ? 3.404 7.978 -0.716 1.00 97.44 171 VAL A C 1
ATOM 1324 O O . VAL A 1 171 ? 4.373 8.383 -0.073 1.00 97.44 171 VAL A O 1
ATOM 1327 N N . ASN A 1 172 ? 2.184 8.499 -0.625 1.00 97.50 172 ASN A N 1
ATOM 1328 C CA . ASN A 1 172 ? 1.754 9.392 0.448 1.00 97.50 172 ASN A CA 1
ATOM 1329 C C . ASN A 1 172 ? 0.519 8.773 1.098 1.00 97.50 172 ASN A C 1
ATOM 1331 O O . ASN A 1 172 ? -0.460 8.521 0.401 1.00 97.50 172 ASN A O 1
ATOM 1335 N N . LEU A 1 173 ? 0.556 8.509 2.403 1.00 96.88 173 LEU A N 1
ATOM 1336 C CA . LEU A 1 173 ? -0.468 7.749 3.126 1.00 96.88 173 LEU A CA 1
ATOM 1337 C C . LEU A 1 173 ? -1.032 8.570 4.291 1.00 96.88 173 LEU A C 1
ATOM 1339 O O . LEU A 1 173 ? -0.310 9.314 4.952 1.00 96.88 173 LEU A O 1
ATOM 1343 N N . THR A 1 174 ? -2.322 8.407 4.565 1.00 98.56 174 THR A N 1
ATOM 1344 C CA . THR A 1 174 ? -3.018 9.022 5.696 1.00 98.56 174 THR A CA 1
ATOM 1345 C C . THR A 1 174 ? -4.057 8.075 6.296 1.00 98.56 174 THR A C 1
ATOM 1347 O O . THR A 1 174 ? -4.467 7.091 5.672 1.00 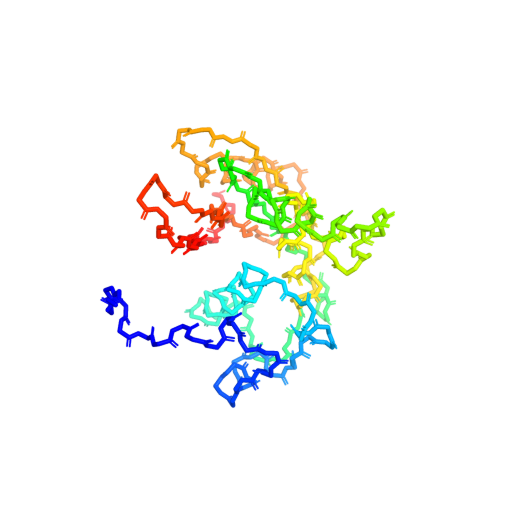98.56 174 THR A O 1
ATOM 1350 N N . VAL A 1 175 ? -4.495 8.395 7.512 1.00 98.62 175 VAL A N 1
ATOM 1351 C CA . VAL A 1 175 ? -5.624 7.750 8.188 1.00 98.62 175 VAL A CA 1
ATOM 1352 C C . VAL A 1 175 ? -6.863 8.619 7.988 1.00 98.62 175 VAL A C 1
ATOM 1354 O O . VAL A 1 175 ? -6.819 9.835 8.170 1.00 98.62 175 VAL A O 1
ATOM 1357 N N . VAL A 1 176 ? -7.970 7.991 7.610 1.00 98.56 176 VAL A N 1
ATOM 1358 C CA . VAL A 1 176 ? -9.284 8.613 7.464 1.00 98.56 176 VAL A CA 1
ATOM 1359 C C . VAL A 1 176 ? -10.201 8.033 8.530 1.00 98.56 176 VAL A C 1
ATOM 1361 O O . VAL A 1 176 ? -10.461 6.830 8.554 1.00 98.56 176 VAL A O 1
ATOM 1364 N N . GLU A 1 177 ? -10.701 8.904 9.393 1.00 96.75 177 GLU A N 1
ATOM 1365 C CA . GLU A 1 177 ? -11.605 8.569 10.492 1.00 96.75 177 GLU A CA 1
ATOM 1366 C C . GLU A 1 177 ? -13.001 9.138 10.217 1.00 96.75 177 GLU A C 1
ATOM 1368 O O . GLU A 1 177 ? -13.195 9.966 9.317 1.00 96.75 177 GLU A O 1
ATOM 1373 N N . ARG A 1 178 ? -13.996 8.679 10.981 1.00 92.25 178 ARG A N 1
ATOM 1374 C CA . ARG A 1 178 ? -15.317 9.314 10.971 1.00 92.25 178 ARG A CA 1
ATOM 1375 C C . ARG A 1 178 ? -15.229 10.688 11.630 1.00 92.25 178 ARG A C 1
ATOM 1377 O O . ARG A 1 178 ? -14.523 10.845 12.622 1.00 92.25 178 ARG A O 1
ATOM 1384 N N . ILE A 1 179 ? -15.966 11.641 11.068 1.00 78.94 179 ILE A N 1
ATOM 1385 C CA . ILE A 1 179 ? -16.230 12.950 11.679 1.00 78.94 179 ILE A CA 1
ATOM 1386 C C . ILE A 1 179 ? -17.365 12.798 12.691 1.00 78.94 179 ILE A C 1
ATOM 1388 O O . ILE A 1 179 ? -18.315 12.036 12.380 1.00 78.94 179 ILE A O 1
#